Protein AF-A0A9E6WQW8-F1 (afdb_monomer_lite)

Radius of gyration: 17.02 Å; chains: 1; bounding box: 48×21×47 Å

Secondary structure (DSSP, 8-state):
---------EEEEEEEEEEEEEETTEEEEEEEEEEEEE-S--HHHHHH---TT---HHHHHHHHHHHHHHSTT--HHHHHHHHH-

Structure (mmCIF, N/CA/C/O backbone):
data_AF-A0A9E6WQW8-F1
#
_entry.id   AF-A0A9E6WQW8-F1
#
loop_
_atom_site.group_PDB
_atom_site.id
_atom_site.type_symbol
_atom_site.label_atom_id
_atom_site.label_alt_id
_atom_site.label_comp_id
_atom_site.label_asym_id
_atom_site.label_entity_id
_atom_site.label_seq_id
_atom_site.pdbx_PDB_ins_code
_atom_site.Cartn_x
_atom_site.Cartn_y
_atom_site.Cartn_z
_atom_site.occupancy
_atom_site.B_iso_or_equiv
_atom_site.auth_seq_id
_atom_site.auth_comp_id
_atom_site.auth_asym_id
_atom_site.auth_atom_id
_atom_site.pdbx_PDB_model_num
ATOM 1 N N . MET A 1 1 ? 26.652 -12.473 -20.614 1.00 63.31 1 MET A N 1
ATOM 2 C CA . MET A 1 1 ? 25.455 -12.586 -19.752 1.00 63.31 1 MET A CA 1
ATOM 3 C C . MET A 1 1 ? 24.625 -11.332 -19.976 1.00 63.31 1 MET A C 1
ATOM 5 O O . MET A 1 1 ? 25.205 -10.254 -19.919 1.00 63.31 1 MET A O 1
ATOM 9 N N . LYS A 1 2 ? 23.343 -11.453 -20.333 1.00 88.44 2 LYS A N 1
ATOM 10 C CA . LYS A 1 2 ? 22.447 -10.299 -20.508 1.00 88.44 2 LYS A CA 1
ATOM 11 C C . LYS A 1 2 ? 21.773 -10.009 -19.164 1.00 88.44 2 LYS A C 1
ATOM 13 O O . LYS A 1 2 ? 21.419 -10.953 -18.467 1.00 88.44 2 LYS A O 1
ATOM 18 N N . ILE A 1 3 ? 21.650 -8.737 -18.789 1.00 92.56 3 ILE A N 1
ATOM 19 C CA . ILE A 1 3 ? 20.899 -8.330 -17.594 1.00 92.56 3 ILE A CA 1
ATOM 20 C C . ILE A 1 3 ? 19.421 -8.268 -17.979 1.00 92.56 3 ILE A C 1
ATOM 22 O O . ILE A 1 3 ? 19.075 -7.646 -18.984 1.00 92.56 3 ILE A O 1
ATOM 26 N N . GLU A 1 4 ? 18.570 -8.914 -17.189 1.00 93.94 4 GLU A N 1
ATOM 27 C CA . GLU A 1 4 ? 17.123 -8.956 -17.394 1.00 93.94 4 GLU A CA 1
ATOM 28 C C . GLU A 1 4 ? 16.404 -8.476 -16.131 1.00 93.94 4 GLU A C 1
ATOM 30 O O . GLU A 1 4 ? 16.857 -8.729 -15.012 1.00 93.94 4 GLU A O 1
ATOM 35 N N . LEU A 1 5 ? 15.298 -7.749 -16.312 1.00 95.50 5 LEU A N 1
ATOM 36 C CA . LEU A 1 5 ? 14.450 -7.309 -15.208 1.00 95.50 5 LEU A CA 1
ATOM 37 C C . LEU A 1 5 ? 13.597 -8.492 -14.738 1.00 95.50 5 LEU A C 1
ATOM 39 O O . LEU A 1 5 ? 12.778 -9.002 -15.500 1.00 95.50 5 LEU A O 1
ATOM 43 N N . GLY A 1 6 ? 13.801 -8.917 -13.493 1.00 96.25 6 GLY A N 1
ATOM 44 C CA . GLY A 1 6 ? 13.002 -9.960 -12.853 1.00 96.25 6 GLY A CA 1
ATOM 45 C C . GLY A 1 6 ? 11.708 -9.435 -12.227 1.00 96.25 6 GLY A C 1
ATOM 46 O O . GLY A 1 6 ? 11.277 -8.299 -12.456 1.00 96.25 6 GLY A O 1
ATOM 47 N N . GLU A 1 7 ? 11.101 -10.271 -11.385 1.00 97.25 7 GLU A N 1
ATOM 48 C CA . GLU A 1 7 ? 9.956 -9.872 -10.570 1.00 97.25 7 GLU A CA 1
ATOM 49 C C . GLU A 1 7 ? 10.302 -8.654 -9.712 1.00 97.25 7 GLU A C 1
ATOM 51 O O . GLU A 1 7 ? 11.333 -8.606 -9.037 1.00 97.25 7 GLU A O 1
ATOM 56 N N . ASN A 1 8 ? 9.419 -7.661 -9.732 1.00 97.44 8 ASN A N 1
ATOM 57 C CA . ASN A 1 8 ? 9.588 -6.432 -8.981 1.00 97.44 8 ASN A CA 1
ATOM 58 C C . ASN A 1 8 ? 8.261 -6.014 -8.356 1.00 97.44 8 ASN A C 1
ATOM 60 O O . ASN A 1 8 ? 7.179 -6.272 -8.885 1.00 97.44 8 ASN A O 1
ATOM 64 N N . ARG A 1 9 ? 8.379 -5.377 -7.196 1.00 97.94 9 ARG A N 1
ATOM 65 C CA . ARG A 1 9 ? 7.274 -4.801 -6.443 1.00 97.94 9 ARG A CA 1
ATOM 66 C C . ARG A 1 9 ? 7.788 -3.646 -5.614 1.00 97.94 9 ARG A C 1
ATOM 68 O O . ARG A 1 9 ? 8.950 -3.634 -5.208 1.00 97.94 9 ARG A O 1
ATOM 75 N N . TYR A 1 10 ? 6.918 -2.692 -5.344 1.00 98.56 10 TYR A N 1
ATOM 76 C CA . TYR A 1 10 ? 7.257 -1.517 -4.554 1.00 98.56 10 TYR A CA 1
ATOM 77 C C . TYR A 1 10 ? 6.059 -1.095 -3.711 1.00 98.56 10 TYR A C 1
ATOM 79 O O . TYR A 1 10 ? 4.915 -1.427 -4.020 1.00 98.56 10 TYR A O 1
ATOM 87 N N . GLY A 1 11 ? 6.303 -0.332 -2.654 1.00 98.38 11 GLY A N 1
ATOM 88 C CA . GLY A 1 11 ? 5.212 0.269 -1.909 1.00 98.38 11 GLY A CA 1
ATOM 89 C C . GLY A 1 11 ? 5.647 0.903 -0.606 1.00 98.38 11 GLY A C 1
ATOM 90 O O . GLY A 1 11 ? 6.826 1.210 -0.410 1.00 98.38 11 GLY A O 1
ATOM 91 N N . LYS A 1 12 ? 4.677 1.135 0.276 1.00 98.69 12 LYS A N 1
ATOM 92 C CA . LYS A 1 12 ? 4.915 1.700 1.602 1.00 98.69 12 LYS A CA 1
ATOM 93 C C . LYS A 1 12 ? 4.773 0.621 2.666 1.00 98.69 12 LYS A C 1
ATOM 95 O O . LYS A 1 12 ? 3.694 0.060 2.849 1.00 98.69 12 LYS A O 1
ATOM 100 N N . ALA A 1 13 ? 5.859 0.382 3.388 1.00 98.31 13 ALA A N 1
ATOM 101 C CA . ALA A 1 13 ? 5.866 -0.486 4.551 1.00 98.31 13 ALA A CA 1
ATOM 102 C C . ALA A 1 13 ? 5.624 0.303 5.843 1.00 98.31 13 ALA A C 1
ATOM 104 O O . ALA A 1 13 ? 5.882 1.506 5.913 1.00 98.31 13 ALA A O 1
ATOM 105 N N . GLU A 1 14 ? 5.159 -0.421 6.853 1.00 98.19 14 GLU A N 1
ATOM 106 C CA . GLU A 1 14 ? 5.045 0.030 8.239 1.00 98.19 14 GLU A CA 1
ATOM 107 C C . GLU A 1 14 ? 4.185 1.281 8.483 1.00 98.19 14 GLU A C 1
ATOM 109 O O . GLU A 1 14 ? 4.512 2.158 9.287 1.00 98.19 14 GLU A O 1
ATOM 114 N N . ASN A 1 15 ? 3.044 1.371 7.802 1.00 97.69 15 ASN A N 1
ATOM 115 C CA . ASN A 1 15 ? 2.036 2.377 8.110 1.00 97.69 15 ASN A CA 1
ATOM 116 C C . ASN A 1 15 ? 1.360 2.012 9.438 1.00 97.69 15 ASN A C 1
ATOM 118 O O . ASN A 1 15 ? 0.520 1.112 9.488 1.00 97.69 15 ASN A O 1
ATOM 122 N N . ARG A 1 16 ? 1.738 2.703 10.517 1.00 97.69 16 ARG A N 1
ATOM 123 C CA . ARG A 1 16 ? 1.134 2.545 11.846 1.00 97.69 16 ARG A CA 1
ATOM 124 C C . ARG A 1 16 ? -0.201 3.283 11.894 1.00 97.69 16 ARG A C 1
ATOM 126 O O . ARG A 1 16 ? -0.236 4.504 11.731 1.00 97.69 16 ARG A O 1
ATOM 133 N N . VAL A 1 17 ? -1.289 2.549 12.102 1.00 95.19 17 VAL A N 1
ATOM 134 C CA . VAL A 1 17 ? -2.654 3.084 12.090 1.00 95.19 17 VAL A CA 1
ATOM 135 C C . VAL A 1 17 ? -3.378 2.683 13.361 1.00 95.19 17 VAL A C 1
ATOM 137 O O . VAL A 1 17 ? -3.565 1.500 13.619 1.00 95.19 17 VAL A O 1
ATOM 140 N N . VAL A 1 18 ? -3.865 3.682 14.097 1.00 95.06 18 VAL A N 1
ATOM 141 C CA . VAL A 1 18 ? -4.786 3.485 15.218 1.00 95.06 18 VAL A CA 1
ATOM 142 C C . VAL A 1 18 ? -6.152 4.044 14.836 1.00 95.06 18 VAL A C 1
ATOM 144 O O . VAL A 1 18 ? -6.299 5.246 14.602 1.00 95.06 18 VAL A O 1
ATOM 147 N N . ARG A 1 19 ? -7.173 3.185 14.793 1.00 92.19 19 ARG A N 1
ATOM 148 C CA . ARG A 1 19 ? -8.567 3.569 14.550 1.00 92.19 19 ARG A CA 1
ATOM 149 C C . ARG A 1 19 ? -9.393 3.350 15.812 1.00 92.19 19 ARG A C 1
ATOM 151 O O . ARG A 1 19 ? -9.478 2.243 16.329 1.00 92.19 19 ARG A O 1
ATOM 158 N N . ILE A 1 20 ? -10.042 4.419 16.276 1.00 92.12 20 ILE A N 1
ATOM 159 C CA . ILE A 1 20 ? -10.962 4.379 17.422 1.00 92.12 20 ILE A CA 1
ATOM 160 C C . ILE A 1 20 ? -12.404 4.504 16.927 1.00 92.12 20 ILE A C 1
ATOM 162 O O . ILE A 1 20 ? -12.827 5.593 16.519 1.00 92.12 20 ILE A O 1
ATOM 166 N N . THR A 1 21 ? -13.169 3.421 16.998 1.00 90.38 21 THR A N 1
ATOM 167 C CA . THR A 1 21 ? -14.618 3.438 16.756 1.00 90.38 21 THR A CA 1
ATOM 168 C C . THR A 1 21 ? -15.330 3.673 18.084 1.00 90.38 21 THR A C 1
ATOM 170 O O . THR A 1 21 ? -15.059 2.994 19.072 1.00 90.38 21 THR A O 1
ATOM 173 N N . ARG A 1 22 ? -16.203 4.683 18.137 1.00 91.12 22 ARG A N 1
ATOM 174 C CA . ARG A 1 22 ? -16.932 5.058 19.354 1.00 91.12 22 ARG A CA 1
ATOM 175 C C . ARG A 1 22 ? -18.399 4.708 19.172 1.00 91.12 22 ARG A C 1
ATOM 177 O O . ARG A 1 22 ? -19.061 5.302 18.327 1.00 91.12 22 ARG A O 1
ATOM 184 N N . GLU A 1 23 ? -18.877 3.772 19.973 1.00 88.50 23 GLU A N 1
ATOM 185 C CA . GLU A 1 23 ? -20.279 3.376 20.060 1.00 88.50 23 GLU A CA 1
ATOM 186 C C . GLU A 1 23 ? -20.806 3.777 21.441 1.00 88.50 23 GLU A C 1
ATOM 188 O O . GLU A 1 23 ? -20.030 3.939 22.380 1.00 88.50 23 GLU A O 1
ATOM 193 N N . GLN A 1 24 ? -22.105 4.042 21.576 1.00 86.81 24 GLN A N 1
ATOM 194 C CA . GLN A 1 24 ? -22.673 4.693 22.766 1.00 86.81 24 GLN A CA 1
ATOM 195 C C . GLN A 1 24 ? -22.294 3.964 24.073 1.00 86.81 24 GLN A C 1
ATOM 197 O O . GLN A 1 24 ? -22.844 2.918 24.399 1.00 86.81 24 GLN A O 1
ATOM 202 N N . GLY A 1 25 ? -21.338 4.528 24.822 1.00 90.88 25 GLY A N 1
ATOM 203 C CA . GLY A 1 25 ? -20.818 3.970 26.076 1.00 90.88 25 GLY A CA 1
ATOM 204 C C . GLY A 1 25 ? -19.665 2.961 25.943 1.00 90.88 25 GLY A C 1
ATOM 205 O O . GLY A 1 25 ? -19.118 2.553 26.964 1.00 90.88 25 GLY A O 1
ATOM 206 N N . ARG A 1 26 ? -19.248 2.580 24.726 1.00 91.19 26 ARG A N 1
ATOM 207 C CA . ARG A 1 26 ? -18.142 1.637 24.482 1.00 91.19 26 ARG A CA 1
ATOM 208 C C . ARG A 1 26 ? -17.243 2.087 23.329 1.00 91.19 26 ARG A C 1
ATOM 210 O O . ARG A 1 26 ? -17.695 2.392 22.231 1.00 91.19 26 ARG A O 1
ATOM 217 N N . HIS A 1 27 ? -15.934 2.093 23.561 1.00 92.56 27 HIS A N 1
ATOM 218 C CA . HIS A 1 27 ? -14.946 2.370 22.518 1.00 92.56 27 HIS A CA 1
ATOM 219 C C . HIS A 1 27 ? -14.263 1.078 22.071 1.00 92.56 27 HIS A C 1
ATOM 221 O O . HIS A 1 27 ? -13.921 0.231 22.895 1.00 92.56 27 HIS A O 1
ATOM 227 N N . HIS A 1 28 ? -14.032 0.965 20.768 1.00 89.06 28 HIS A N 1
ATOM 228 C CA . HIS A 1 28 ? -13.287 -0.113 20.132 1.00 89.06 28 HIS A CA 1
ATOM 229 C C . HIS A 1 28 ? -12.018 0.465 19.513 1.00 89.06 28 HIS A C 1
ATOM 231 O O . HIS A 1 28 ? -12.056 1.531 18.892 1.00 89.06 28 HIS A O 1
ATOM 237 N N . ILE A 1 29 ? -10.897 -0.225 19.703 1.00 90.94 29 ILE A N 1
ATOM 238 C CA . ILE A 1 29 ? -9.588 0.193 19.203 1.00 90.94 29 ILE A CA 1
ATOM 239 C C . ILE A 1 29 ? -9.076 -0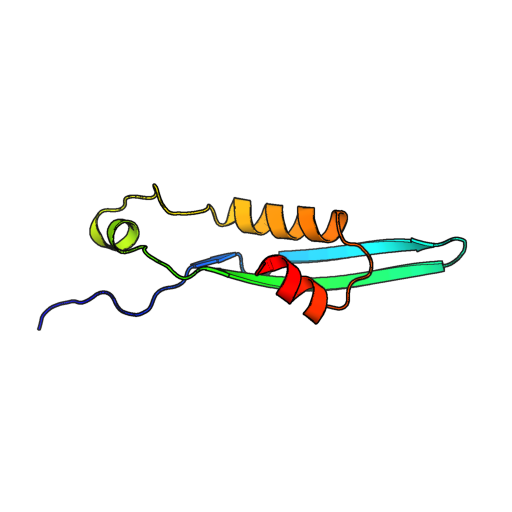.886 18.263 1.00 90.94 29 ILE A C 1
ATOM 241 O O . ILE A 1 29 ? -9.079 -2.064 18.608 1.00 90.94 29 ILE A O 1
ATOM 245 N N . LEU A 1 30 ? -8.613 -0.446 17.101 1.00 89.25 30 LEU A N 1
ATOM 246 C CA . LEU A 1 30 ? -7.851 -1.243 16.159 1.00 89.25 30 LEU A CA 1
ATOM 247 C C . LEU A 1 30 ? -6.481 -0.580 15.997 1.00 89.25 30 LEU A C 1
ATOM 249 O O . LEU A 1 30 ? -6.417 0.606 15.670 1.00 89.25 30 LEU A O 1
ATOM 253 N N . ASP A 1 31 ? -5.412 -1.329 16.249 1.00 94.62 31 ASP A N 1
ATOM 254 C CA . ASP A 1 31 ? -4.025 -0.878 16.115 1.00 94.62 31 ASP A CA 1
ATOM 255 C C . ASP A 1 31 ? -3.294 -1.821 15.157 1.00 94.62 31 ASP A C 1
ATOM 257 O O . ASP A 1 31 ? -3.158 -3.014 15.432 1.00 94.62 31 ASP A O 1
ATOM 261 N N . LEU A 1 32 ? -2.895 -1.298 13.996 1.00 95.38 32 LEU A N 1
ATOM 262 C CA . LEU A 1 32 ? -2.324 -2.074 12.902 1.00 95.38 32 LEU A CA 1
ATOM 263 C C . LEU A 1 32 ? -0.983 -1.511 12.450 1.00 95.38 32 LEU A C 1
ATOM 265 O O . LEU A 1 32 ? -0.773 -0.299 12.367 1.00 95.38 32 LEU A O 1
ATOM 269 N N . ASN A 1 33 ? -0.109 -2.426 12.035 1.00 97.81 33 ASN A N 1
ATOM 270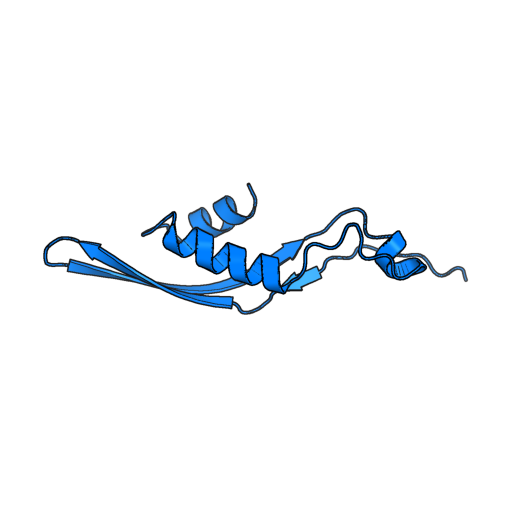 C CA . ASN A 1 33 ? 1.072 -2.116 11.246 1.00 97.81 33 ASN A CA 1
ATOM 271 C C . ASN A 1 33 ? 0.877 -2.614 9.811 1.00 97.81 33 ASN A C 1
ATOM 273 O O . ASN A 1 33 ? 0.928 -3.817 9.562 1.00 97.81 33 ASN A O 1
ATOM 277 N N . VAL A 1 34 ? 0.632 -1.700 8.874 1.00 97.81 34 VAL A N 1
ATOM 278 C CA . VAL A 1 34 ? 0.158 -2.035 7.525 1.00 97.81 34 VAL A CA 1
ATOM 279 C C . VAL A 1 34 ? 1.260 -1.815 6.496 1.00 97.81 34 VAL A C 1
ATOM 281 O O . VAL A 1 34 ? 1.788 -0.711 6.358 1.00 97.81 34 VAL A O 1
ATOM 284 N N . SER A 1 35 ? 1.563 -2.846 5.712 1.00 98.50 35 SER A N 1
ATOM 285 C CA . SER A 1 35 ? 2.481 -2.766 4.572 1.00 98.50 35 SER A CA 1
ATOM 286 C C . SER A 1 35 ? 1.732 -3.082 3.283 1.00 98.50 35 SER A C 1
ATOM 288 O O . SER A 1 35 ? 1.045 -4.096 3.211 1.00 98.50 35 SER A O 1
ATOM 290 N N . VAL A 1 36 ? 1.882 -2.229 2.269 1.00 98.19 36 VAL A N 1
ATOM 291 C CA . VAL A 1 36 ? 1.261 -2.399 0.946 1.00 98.19 36 VAL A CA 1
ATOM 292 C C . VAL A 1 36 ? 2.358 -2.490 -0.106 1.00 98.19 36 VAL A C 1
ATOM 294 O O . VAL A 1 36 ? 3.344 -1.753 -0.038 1.00 98.19 36 VAL A O 1
ATOM 297 N N . GLN A 1 37 ? 2.199 -3.407 -1.061 1.00 98.31 37 GLN A N 1
ATOM 298 C CA . GLN A 1 37 ? 3.097 -3.570 -2.201 1.00 98.31 37 GLN A CA 1
ATOM 299 C C . GLN A 1 37 ? 2.274 -3.746 -3.476 1.00 98.31 37 GLN A C 1
ATOM 301 O O . GLN A 1 37 ? 1.320 -4.518 -3.496 1.00 98.31 37 GLN A O 1
ATOM 306 N N . LEU A 1 38 ? 2.665 -3.044 -4.535 1.00 98.19 38 LEU A N 1
ATOM 307 C CA . LEU A 1 38 ? 2.087 -3.157 -5.867 1.00 98.19 38 LEU A CA 1
ATOM 308 C C . LEU A 1 38 ? 3.109 -3.789 -6.811 1.00 98.19 38 LEU A C 1
ATOM 310 O O . LEU A 1 38 ? 4.300 -3.476 -6.753 1.00 98.19 38 LEU A O 1
ATOM 314 N N . SER A 1 39 ? 2.616 -4.664 -7.682 1.00 97.44 39 SER A N 1
ATOM 315 C CA . SER A 1 39 ? 3.368 -5.292 -8.773 1.00 97.44 39 SER A CA 1
ATOM 316 C C . SER A 1 39 ? 2.600 -5.056 -10.073 1.00 97.44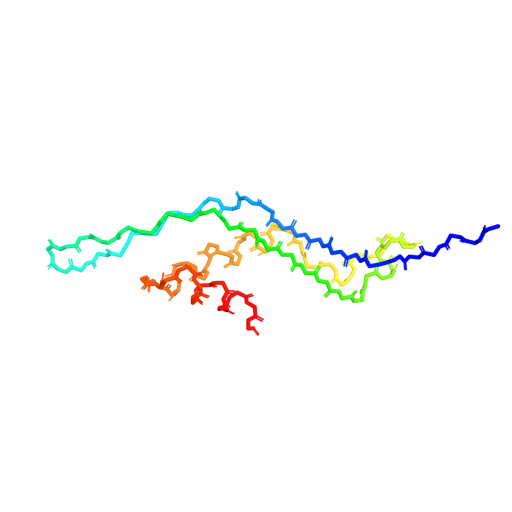 39 SER A C 1
ATOM 318 O O . SER A 1 39 ? 1.373 -4.983 -10.052 1.00 97.44 39 SER A O 1
ATOM 320 N N . GLY A 1 40 ? 3.300 -4.901 -11.194 1.00 95.94 40 GLY A N 1
ATOM 321 C CA . GLY A 1 40 ? 2.681 -4.536 -12.468 1.00 95.94 40 GLY A CA 1
ATOM 322 C C . GLY A 1 40 ? 3.712 -4.170 -13.533 1.00 95.94 40 GLY A C 1
ATOM 323 O O . GLY A 1 40 ? 4.884 -4.530 -13.425 1.00 95.94 40 GLY A O 1
ATOM 324 N N . ASP A 1 41 ? 3.276 -3.447 -14.564 1.00 96.88 41 ASP A N 1
ATOM 325 C CA . ASP A 1 41 ? 4.152 -2.991 -15.647 1.00 96.88 41 ASP A CA 1
ATOM 326 C C . ASP A 1 41 ? 4.990 -1.768 -15.229 1.00 96.88 41 ASP A C 1
ATOM 328 O O . ASP A 1 41 ? 4.576 -0.617 -15.379 1.00 96.88 41 ASP A O 1
ATOM 332 N N . PHE A 1 42 ? 6.190 -2.046 -14.710 1.00 97.44 42 PHE A N 1
ATOM 333 C CA . PHE A 1 42 ? 7.180 -1.053 -14.271 1.00 97.44 42 PHE A CA 1
ATOM 334 C C . PHE A 1 42 ? 8.501 -1.128 -15.048 1.00 97.44 42 PHE A C 1
ATOM 336 O O . PHE A 1 42 ? 9.537 -0.669 -14.556 1.00 97.44 42 PHE A O 1
ATOM 343 N N . ALA A 1 43 ? 8.502 -1.709 -16.252 1.00 97.38 43 ALA A N 1
ATOM 344 C CA . ALA A 1 43 ? 9.725 -1.839 -17.045 1.00 97.38 43 ALA A CA 1
ATOM 345 C C . ALA A 1 43 ? 10.343 -0.467 -17.358 1.00 97.38 43 ALA A C 1
ATOM 347 O O . ALA A 1 43 ? 11.532 -0.260 -17.133 1.00 97.38 43 ALA A O 1
ATOM 348 N N . GLU A 1 44 ? 9.535 0.506 -17.789 1.00 97.81 44 GLU A N 1
ATOM 349 C CA . GLU A 1 44 ? 10.014 1.865 -18.082 1.00 97.81 44 GLU A CA 1
ATOM 350 C C . GLU A 1 44 ? 10.569 2.573 -16.836 1.00 97.81 44 GLU A C 1
ATOM 352 O O . GLU A 1 44 ? 11.562 3.291 -16.916 1.00 97.81 44 GLU A O 1
ATOM 357 N N . THR A 1 45 ? 9.996 2.322 -15.658 1.00 98.00 45 THR A N 1
ATOM 358 C CA . THR A 1 45 ? 10.514 2.874 -14.399 1.00 98.00 45 THR A CA 1
ATOM 359 C C . THR A 1 45 ? 11.933 2.389 -14.116 1.00 98.00 45 THR A C 1
ATOM 361 O O . THR A 1 45 ? 12.796 3.196 -13.782 1.00 98.00 45 THR A O 1
ATOM 364 N N . HIS A 1 46 ? 12.207 1.096 -14.304 1.00 97.50 46 HIS A N 1
ATOM 365 C CA . HIS A 1 46 ? 13.523 0.516 -14.018 1.00 97.50 46 HIS A CA 1
ATOM 366 C C . HIS A 1 46 ? 14.544 0.749 -15.140 1.00 97.50 46 HIS A C 1
ATOM 368 O O . HIS A 1 46 ? 15.732 0.892 -14.862 1.00 97.50 46 HIS A O 1
ATOM 374 N N . LEU A 1 47 ? 14.101 0.761 -16.401 1.00 96.62 47 LEU A N 1
ATOM 375 C CA . LEU A 1 47 ? 14.991 0.808 -17.565 1.00 96.62 47 LEU A CA 1
ATOM 376 C C . LEU A 1 47 ? 15.271 2.233 -18.059 1.00 96.62 47 LEU A C 1
ATOM 378 O O . LEU A 1 47 ? 16.329 2.464 -18.639 1.00 96.62 47 LEU A O 1
ATOM 382 N N . THR A 1 48 ? 14.347 3.180 -17.855 1.00 97.75 48 THR A N 1
ATOM 383 C CA . THR A 1 48 ? 14.478 4.564 -18.355 1.00 97.75 48 THR A CA 1
ATOM 384 C C . THR A 1 48 ? 14.193 5.640 -17.306 1.00 97.75 48 THR A C 1
ATOM 386 O O . THR A 1 48 ? 14.464 6.812 -17.557 1.00 97.75 48 THR A O 1
ATOM 389 N N . GLY A 1 49 ? 13.674 5.272 -16.129 1.00 97.94 49 GLY A N 1
ATOM 390 C CA . GLY A 1 49 ? 13.320 6.215 -15.064 1.00 97.94 49 GLY A CA 1
ATOM 391 C C . GLY A 1 49 ? 11.956 6.891 -15.246 1.00 97.94 49 GLY A C 1
ATOM 392 O O . GLY A 1 49 ? 11.650 7.851 -14.539 1.00 97.94 49 GLY A O 1
ATOM 393 N N . SER A 1 50 ? 11.123 6.419 -16.180 1.00 98.25 50 SER A N 1
ATOM 394 C CA . SER A 1 50 ? 9.766 6.947 -16.361 1.00 98.25 50 SER A CA 1
ATOM 395 C C . SER A 1 50 ? 8.858 6.537 -15.199 1.00 98.25 50 SER A C 1
ATOM 397 O O . SER A 1 50 ? 8.595 5.354 -14.974 1.00 98.25 50 SER A O 1
ATOM 399 N N . ASN A 1 51 ? 8.327 7.525 -14.479 1.00 98.19 51 ASN A N 1
ATOM 400 C CA . ASN A 1 51 ? 7.431 7.310 -13.339 1.00 98.19 51 ASN A CA 1
ATOM 401 C C . ASN A 1 51 ? 5.945 7.482 -13.692 1.00 98.19 51 ASN A C 1
ATOM 403 O O . ASN A 1 51 ? 5.111 7.555 -12.795 1.00 98.19 51 ASN A O 1
ATOM 407 N N . THR A 1 52 ? 5.586 7.544 -14.977 1.00 98.00 52 THR A N 1
ATOM 408 C CA . THR A 1 52 ? 4.196 7.771 -15.426 1.00 98.00 52 THR A CA 1
ATOM 409 C C . THR A 1 52 ? 3.212 6.716 -14.912 1.00 98.00 52 THR A C 1
ATOM 411 O O . THR A 1 52 ? 2.042 7.025 -14.708 1.00 98.00 52 THR A O 1
ATOM 414 N N . LYS A 1 53 ? 3.685 5.487 -14.668 1.00 97.75 53 LYS A N 1
ATOM 415 C CA . LYS A 1 53 ? 2.901 4.370 -14.111 1.00 97.75 53 LYS A CA 1
ATOM 416 C C . LYS A 1 53 ? 3.074 4.192 -12.597 1.00 97.75 53 LYS A C 1
ATOM 418 O O . LYS A 1 53 ? 2.443 3.317 -12.012 1.00 97.75 53 LYS A O 1
ATOM 423 N N . VAL A 1 54 ? 3.916 4.994 -11.944 1.00 98.25 54 VAL A N 1
ATOM 424 C CA . VAL A 1 54 ? 4.229 4.840 -10.518 1.00 98.25 54 VAL A CA 1
ATOM 425 C C . VAL A 1 54 ? 3.197 5.585 -9.680 1.00 98.25 54 VAL A C 1
ATOM 427 O O . VAL A 1 54 ? 3.204 6.811 -9.607 1.00 98.25 54 VAL A O 1
ATOM 430 N N . LEU A 1 55 ? 2.354 4.840 -8.963 1.00 98.12 55 LEU A N 1
ATOM 431 C CA . LEU A 1 55 ? 1.579 5.400 -7.858 1.00 98.12 55 LEU A CA 1
ATOM 432 C C . LEU A 1 55 ? 2.539 5.741 -6.706 1.00 98.12 55 LEU A C 1
ATOM 434 O O . LEU A 1 55 ? 3.174 4.820 -6.184 1.00 98.12 55 LEU A O 1
ATOM 438 N N . PRO A 1 56 ? 2.668 7.002 -6.262 1.00 98.62 56 PRO A N 1
ATOM 439 C CA . PRO A 1 56 ? 3.608 7.345 -5.201 1.00 98.62 56 PRO A CA 1
ATOM 440 C C . PRO A 1 56 ? 3.365 6.524 -3.929 1.00 98.62 56 PRO A C 1
ATOM 442 O O . PRO A 1 56 ? 2.223 6.304 -3.520 1.00 98.62 56 PRO A O 1
ATOM 445 N N . THR A 1 57 ? 4.435 6.107 -3.251 1.00 98.44 57 THR A N 1
ATOM 446 C CA . THR A 1 57 ? 4.310 5.365 -1.981 1.00 98.44 57 THR A CA 1
ATOM 447 C C . THR A 1 57 ? 3.632 6.21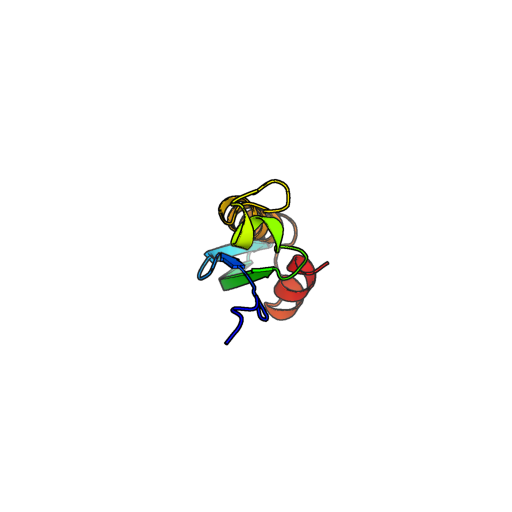1 -0.896 1.00 98.44 57 THR A C 1
ATOM 449 O O . THR A 1 57 ? 2.961 5.672 -0.017 1.00 98.44 57 THR A O 1
ATOM 452 N N . ASP A 1 58 ? 3.723 7.542 -0.988 1.00 98.69 58 ASP A N 1
ATOM 453 C CA . ASP A 1 58 ? 2.955 8.458 -0.141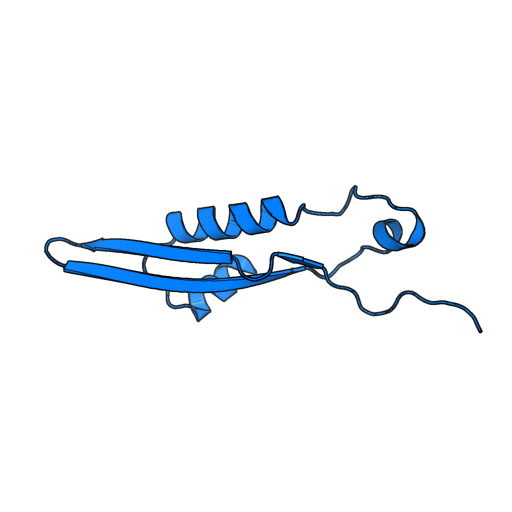 1.00 98.69 58 ASP A CA 1
ATOM 454 C C . ASP A 1 58 ? 1.446 8.395 -0.422 1.00 98.69 58 ASP A C 1
ATOM 456 O O . ASP A 1 58 ? 0.643 8.406 0.507 1.00 98.69 58 ASP A O 1
ATOM 460 N N . THR A 1 59 ? 1.038 8.230 -1.682 1.00 98.69 59 THR A N 1
ATOM 461 C CA . THR A 1 59 ? -0.371 8.021 -2.038 1.00 98.69 59 THR A CA 1
ATOM 462 C C . THR A 1 59 ? -0.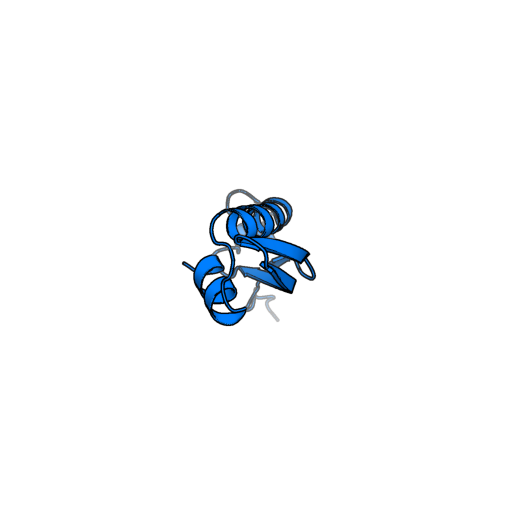885 6.689 -1.496 1.00 98.69 59 THR A C 1
ATOM 464 O O . THR A 1 59 ? -2.001 6.643 -0.980 1.00 98.69 59 THR A O 1
ATOM 467 N N . GLN A 1 60 ? -0.071 5.627 -1.516 1.00 98.62 60 GLN A N 1
ATOM 468 C CA . GLN A 1 60 ? -0.421 4.352 -0.873 1.00 98.62 60 GLN A CA 1
ATOM 469 C C . GLN A 1 60 ? -0.624 4.526 0.643 1.00 98.62 60 GLN A C 1
ATOM 471 O O . GLN A 1 60 ? -1.666 4.137 1.166 1.00 98.62 60 GLN A O 1
ATOM 476 N N . LYS A 1 61 ? 0.308 5.201 1.338 1.00 98.56 61 LYS A N 1
ATOM 477 C CA . LYS A 1 61 ? 0.173 5.584 2.760 1.00 98.56 61 LYS A CA 1
ATOM 478 C C . LYS A 1 61 ? -1.138 6.334 3.015 1.00 98.56 61 LYS A C 1
ATOM 480 O O . LYS A 1 61 ? -1.907 5.966 3.899 1.00 98.56 61 LYS A O 1
ATOM 485 N N . ASN A 1 62 ? -1.401 7.388 2.242 1.00 98.50 62 ASN A N 1
ATOM 486 C CA . ASN A 1 62 ? -2.598 8.216 2.401 1.00 98.50 62 ASN A CA 1
ATOM 487 C C . ASN A 1 62 ? -3.878 7.403 2.157 1.00 98.50 62 ASN A C 1
ATOM 489 O O . ASN A 1 62 ? -4.865 7.602 2.860 1.00 98.50 62 ASN A O 1
ATOM 493 N N . THR A 1 63 ? -3.847 6.448 1.224 1.00 98.06 63 THR A N 1
ATOM 494 C CA . THR A 1 63 ? -4.965 5.533 0.952 1.00 98.06 63 THR A CA 1
ATOM 495 C C . THR A 1 63 ? -5.246 4.628 2.148 1.00 98.06 63 THR A C 1
ATOM 497 O O . THR A 1 63 ? -6.403 4.513 2.546 1.00 98.06 63 THR A O 1
ATOM 500 N N . VAL A 1 64 ? -4.209 4.070 2.788 1.00 97.69 64 VAL A N 1
ATOM 501 C CA . VAL A 1 64 ? -4.356 3.282 4.026 1.00 97.69 64 VAL A CA 1
ATOM 502 C C . VAL A 1 64 ? -5.080 4.095 5.108 1.00 97.69 64 VAL A C 1
ATOM 504 O O . VAL A 1 64 ? -6.076 3.632 5.663 1.00 97.69 64 VAL A O 1
ATOM 507 N N . PHE A 1 65 ? -4.647 5.331 5.373 1.00 96.69 65 PHE A N 1
ATOM 508 C CA . PHE A 1 65 ? -5.309 6.193 6.362 1.00 96.69 65 PHE A CA 1
ATOM 509 C C . PHE A 1 65 ? -6.744 6.566 5.960 1.00 96.69 65 PHE A C 1
ATOM 511 O O . PHE A 1 65 ? -7.653 6.521 6.792 1.00 96.69 65 PHE A O 1
ATOM 518 N N . ALA A 1 66 ? -6.973 6.898 4.686 1.00 96.75 66 ALA A N 1
ATOM 519 C CA . ALA A 1 66 ? -8.300 7.234 4.177 1.00 96.75 66 ALA A CA 1
ATOM 520 C C . ALA A 1 66 ? -9.277 6.053 4.306 1.00 96.75 66 ALA A C 1
ATOM 522 O O . ALA A 1 66 ? -10.424 6.237 4.721 1.00 96.75 66 ALA A O 1
ATOM 523 N N . PHE A 1 67 ? -8.827 4.835 4.003 1.00 96.12 67 PHE A N 1
ATOM 524 C CA . PHE A 1 67 ? -9.657 3.635 4.081 1.00 96.12 67 PHE A CA 1
ATOM 525 C C . PHE A 1 67 ? -9.938 3.242 5.532 1.00 96.12 67 PHE A C 1
ATOM 527 O O . PHE A 1 67 ? -11.079 2.908 5.842 1.00 96.12 67 PHE A O 1
ATOM 534 N N . ALA A 1 68 ? -8.961 3.367 6.437 1.00 94.25 68 ALA A N 1
ATOM 535 C CA . ALA A 1 68 ? -9.173 3.115 7.864 1.00 94.25 68 ALA A CA 1
ATOM 536 C C . ALA A 1 68 ? -10.230 4.059 8.470 1.00 94.25 68 ALA A C 1
ATOM 538 O O . ALA A 1 68 ? -10.993 3.679 9.362 1.00 94.25 68 ALA A O 1
ATOM 539 N N . GLN A 1 69 ? -10.310 5.297 7.972 1.00 93.00 69 GLN A N 1
ATOM 540 C CA . GLN A 1 69 ? -11.357 6.238 8.363 1.00 93.00 69 GLN A CA 1
ATOM 541 C C . GLN A 1 69 ? -12.720 5.872 7.756 1.00 93.00 69 GLN A C 1
ATOM 543 O O . GLN A 1 69 ? -13.724 5.900 8.471 1.00 93.00 69 GLN A O 1
ATOM 548 N N . LYS A 1 70 ? -12.756 5.546 6.456 1.00 93.38 70 LYS A N 1
ATOM 549 C CA . LYS A 1 70 ? -13.984 5.274 5.688 1.00 93.38 70 LYS A CA 1
ATOM 550 C C . LYS A 1 70 ? -14.676 3.969 6.090 1.00 93.38 70 LYS A C 1
ATOM 552 O O . LYS A 1 70 ? -15.901 3.911 6.067 1.00 93.38 70 LYS A O 1
ATOM 557 N N . TYR A 1 71 ? -13.907 2.950 6.460 1.00 90.06 71 TYR A N 1
ATOM 558 C CA . TYR A 1 71 ? -14.402 1.618 6.797 1.00 90.06 71 TYR A CA 1
ATOM 559 C C . TYR A 1 71 ? -13.988 1.251 8.236 1.00 90.06 71 TYR A C 1
ATOM 561 O O . TYR A 1 71 ? -13.014 0.527 8.444 1.00 90.06 71 TYR A O 1
ATOM 569 N N . PRO A 1 72 ? -14.662 1.813 9.257 1.00 80.31 72 PRO A N 1
ATOM 570 C CA . PRO A 1 72 ? -14.317 1.565 10.654 1.00 80.31 72 PRO A CA 1
ATOM 571 C C . PRO A 1 72 ? -14.677 0.143 11.103 1.00 80.31 72 PRO A C 1
ATOM 573 O O . PRO A 1 72 ? -15.564 -0.484 10.535 1.00 80.31 72 PRO A O 1
ATOM 576 N N . ALA A 1 73 ? -14.034 -0.310 12.187 1.00 70.25 73 ALA A N 1
ATOM 577 C CA . ALA A 1 73 ? -14.341 -1.571 12.876 1.00 70.25 73 ALA A CA 1
ATOM 578 C C . ALA A 1 73 ? -14.221 -2.846 12.013 1.00 70.25 73 ALA A C 1
ATOM 580 O O . ALA A 1 73 ? -14.908 -3.829 12.269 1.00 70.25 73 ALA A O 1
ATOM 581 N N . MET A 1 74 ? -13.346 -2.843 11.004 1.00 77.88 74 MET A N 1
ATOM 582 C CA . MET A 1 74 ? -13.028 -4.055 10.248 1.00 77.88 74 MET A CA 1
ATOM 583 C C . MET A 1 74 ? -11.934 -4.869 10.939 1.00 77.88 74 MET A C 1
ATOM 585 O O . MET A 1 74 ? -10.984 -4.303 11.481 1.00 77.88 74 MET A O 1
ATOM 589 N N . GLU A 1 75 ? -12.048 -6.192 10.846 1.00 90.88 75 GLU A N 1
ATOM 590 C CA . GLU A 1 75 ? -10.953 -7.114 11.152 1.00 90.88 75 GLU A CA 1
ATOM 591 C C . GLU A 1 75 ? -9.749 -6.853 10.220 1.00 90.88 75 GLU A C 1
ATOM 593 O O . GLU A 1 75 ? -9.942 -6.392 9.083 1.00 90.88 75 GLU A O 1
ATOM 598 N N . PRO A 1 76 ? -8.507 -7.142 10.655 1.00 93.69 76 PRO A N 1
ATOM 599 C CA . PRO A 1 76 ? -7.303 -6.903 9.857 1.00 93.69 76 PRO A CA 1
ATOM 600 C C . PRO A 1 76 ? -7.366 -7.507 8.445 1.00 93.69 76 PRO A C 1
ATOM 602 O O . PRO A 1 76 ? -6.955 -6.865 7.479 1.00 93.69 76 PRO A O 1
ATOM 605 N N . GLU A 1 77 ? -7.919 -8.711 8.306 1.00 95.25 77 GLU A N 1
ATOM 606 C CA . GLU A 1 77 ? -8.070 -9.430 7.039 1.00 95.25 77 GLU A CA 1
ATOM 607 C C . GLU A 1 77 ? -9.044 -8.716 6.099 1.00 95.25 77 GLU A C 1
ATOM 609 O O . GLU A 1 77 ? -8.749 -8.538 4.916 1.00 95.25 77 GLU A O 1
ATOM 614 N N . ALA A 1 78 ? -10.180 -8.251 6.626 1.00 94.69 78 ALA A N 1
ATOM 615 C CA . ALA A 1 78 ? -11.155 -7.481 5.859 1.00 94.69 78 ALA A CA 1
ATOM 616 C C . ALA A 1 78 ? -10.562 -6.144 5.395 1.00 94.69 78 ALA A C 1
ATOM 618 O O . ALA A 1 78 ? -10.774 -5.737 4.253 1.00 94.69 78 ALA A O 1
ATOM 619 N N . PHE A 1 79 ? -9.765 -5.484 6.240 1.00 95.31 79 PHE A N 1
ATOM 620 C CA . PHE A 1 79 ? -9.056 -4.266 5.852 1.00 95.31 79 PHE A CA 1
ATOM 621 C C . PHE A 1 79 ? -7.996 -4.522 4.776 1.00 95.31 79 PHE A C 1
ATOM 623 O O . PHE A 1 79 ? -7.918 -3.763 3.811 1.00 95.31 79 PHE A O 1
ATOM 630 N N . GLY A 1 80 ? -7.228 -5.607 4.899 1.00 95.88 80 GLY A N 1
ATOM 631 C CA . GLY A 1 80 ? -6.251 -6.023 3.895 1.00 95.88 80 GLY A CA 1
ATOM 632 C C . GLY A 1 80 ? -6.891 -6.299 2.535 1.00 95.88 80 GLY A C 1
ATOM 633 O O . GLY A 1 80 ? -6.434 -5.762 1.531 1.00 95.88 80 GLY A O 1
ATOM 634 N N . LEU A 1 81 ? -7.991 -7.060 2.504 1.00 96.31 81 LEU A N 1
ATOM 635 C CA . LEU A 1 81 ? -8.754 -7.297 1.275 1.00 96.31 81 LEU A CA 1
ATOM 636 C C . LEU A 1 81 ? -9.291 -5.991 0.689 1.00 96.31 81 LEU A C 1
ATOM 638 O O . LEU A 1 81 ? -9.158 -5.766 -0.509 1.00 96.31 81 LEU A O 1
ATOM 642 N N . LYS A 1 82 ? -9.812 -5.092 1.533 1.00 95.75 82 LYS A N 1
ATOM 643 C CA . LYS A 1 82 ? -10.361 -3.814 1.073 1.00 95.75 82 LYS A CA 1
ATOM 644 C C . LYS A 1 82 ? -9.321 -2.909 0.414 1.00 95.75 82 LYS A C 1
ATOM 646 O O . LYS A 1 82 ? -9.684 -2.117 -0.446 1.00 95.75 82 LYS A O 1
ATOM 651 N N . LEU A 1 83 ? -8.053 -2.996 0.819 1.00 96.12 83 LEU A N 1
ATOM 652 C CA . LEU A 1 83 ? -6.945 -2.265 0.192 1.00 96.12 83 LEU A CA 1
ATOM 653 C C . LEU A 1 83 ? -6.522 -2.850 -1.166 1.00 96.12 83 LEU A C 1
ATOM 655 O O . LEU A 1 83 ? -5.842 -2.157 -1.920 1.00 96.12 83 LEU A O 1
ATOM 659 N N . CYS A 1 84 ? -6.887 -4.102 -1.452 1.00 95.62 84 CYS A N 1
ATOM 660 C CA . CYS A 1 84 ? -6.539 -4.815 -2.682 1.00 95.62 84 CYS A CA 1
ATOM 661 C C . CYS A 1 84 ? -7.652 -4.809 -3.746 1.00 95.62 84 CYS A C 1
ATOM 663 O O . CYS A 1 84 ? -7.386 -5.235 -4.869 1.00 95.62 84 CYS A O 1
ATOM 665 N N . GLU A 1 85 ? -8.871 -4.388 -3.391 1.00 90.94 85 GLU A N 1
ATOM 666 C CA . GLU A 1 85 ? -9.998 -4.180 -4.320 1.00 90.94 85 GLU A CA 1
ATOM 667 C C . GLU A 1 85 ? -9.765 -2.994 -5.266 1.00 90.94 85 GLU A C 1
ATOM 669 O O . GLU A 1 85 ? -10.068 -3.154 -6.471 1.00 90.94 85 GLU A O 1
#

pLDDT: mean 94.57, std 5.85, range [63.31, 98.69]

Foldseek 3Di:
DDDDDDWDKDADFFLWDWAWDDDVVDIDIDTDGDTDIDTDPCCCCVPPVDCPVPDDNVNLSVVLHVLCVVDDPDDPVVSVVVSVD

Sequence (85 aa):
MKIELGENRYGKAENRVVRITREQGRHHILDLNVSVQLSGDFAETHLTGSNTKVLPTDTQKNTVFAFAQKYPAMEPEAFGLKLCE